Protein AF-A0A7W3LTE8-F1 (afdb_monomer_lite)

Structure (mmCIF, N/CA/C/O backbone):
data_AF-A0A7W3LTE8-F1
#
_entry.id   AF-A0A7W3LTE8-F1
#
loop_
_atom_site.group_PDB
_atom_site.id
_atom_site.type_symbol
_atom_site.label_atom_id
_atom_site.label_alt_id
_atom_site.label_comp_id
_atom_site.label_asym_id
_atom_site.label_entity_id
_atom_site.label_seq_id
_atom_site.pdbx_PDB_ins_code
_atom_site.Cartn_x
_atom_site.Cartn_y
_atom_site.Cartn_z
_atom_site.occupancy
_atom_site.B_iso_or_equiv
_atom_site.auth_seq_id
_atom_site.auth_comp_id
_atom_site.auth_asym_id
_atom_site.auth_atom_id
_atom_site.pdbx_PDB_model_num
ATOM 1 N N . MET A 1 1 ? -30.893 -26.514 23.896 1.00 51.31 1 MET A N 1
ATOM 2 C CA . MET A 1 1 ? -29.455 -26.542 23.552 1.00 51.31 1 MET A CA 1
ATOM 3 C C . MET A 1 1 ? -29.176 -25.373 22.616 1.00 51.31 1 MET A C 1
ATOM 5 O O . MET A 1 1 ? -29.847 -25.321 21.591 1.00 51.31 1 MET A O 1
ATOM 9 N N . PRO A 1 2 ? -28.294 -24.411 22.940 1.00 53.09 2 PRO A N 1
ATOM 10 C CA . PRO A 1 2 ? -27.952 -23.355 21.995 1.00 53.09 2 PRO A CA 1
ATOM 11 C C . PRO A 1 2 ? -27.072 -23.941 20.885 1.00 53.09 2 PRO A C 1
ATOM 13 O O . PRO A 1 2 ? -26.097 -24.645 21.144 1.00 53.09 2 PRO A O 1
ATOM 16 N N . GLN A 1 3 ? -27.471 -23.696 19.642 1.00 67.88 3 GLN A N 1
ATOM 17 C CA . GLN A 1 3 ? -26.795 -24.170 18.442 1.00 67.88 3 GLN A CA 1
ATOM 18 C C . GLN A 1 3 ? -25.453 -23.428 18.288 1.00 67.88 3 GLN A C 1
ATOM 20 O O . GLN A 1 3 ? -25.434 -22.201 18.410 1.00 67.88 3 GLN A O 1
ATOM 25 N N . PRO A 1 4 ? -24.322 -24.121 18.056 1.00 57.38 4 PRO A N 1
ATOM 26 C CA . PRO A 1 4 ? -23.040 -23.451 17.887 1.00 57.38 4 PRO A CA 1
ATOM 27 C C . PRO A 1 4 ? -23.070 -22.604 16.611 1.00 57.38 4 PRO A 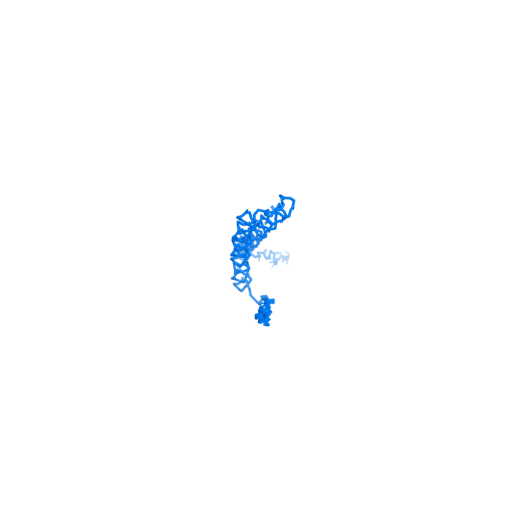C 1
ATOM 29 O O . PRO A 1 4 ? -23.414 -23.095 15.535 1.00 57.38 4 PRO A O 1
ATOM 32 N N . LEU A 1 5 ? -22.724 -21.321 16.743 1.00 65.12 5 LEU A N 1
ATOM 33 C CA . LEU A 1 5 ? -22.631 -20.391 15.619 1.00 65.12 5 LEU A CA 1
ATOM 34 C C . LEU A 1 5 ? -21.648 -20.937 14.567 1.00 65.12 5 LEU A C 1
ATOM 36 O O . LEU A 1 5 ? -20.590 -21.462 14.934 1.00 65.12 5 LEU A O 1
ATOM 40 N N . PRO A 1 6 ? -21.956 -20.811 13.264 1.00 56.03 6 PRO A N 1
ATOM 41 C CA . PRO A 1 6 ? -21.072 -21.283 12.211 1.00 56.03 6 PRO A CA 1
ATOM 42 C C . PRO A 1 6 ? -19.722 -20.563 12.304 1.00 56.03 6 PRO A C 1
ATOM 44 O O . PRO A 1 6 ? -19.647 -19.333 12.278 1.00 56.03 6 PRO A O 1
ATOM 47 N N . ARG A 1 7 ? -18.639 -21.342 12.413 1.00 59.47 7 ARG A N 1
ATOM 48 C CA . ARG A 1 7 ? -17.264 -20.836 12.332 1.00 59.47 7 ARG A CA 1
ATOM 49 C C . ARG A 1 7 ? -17.086 -20.144 10.980 1.00 59.47 7 ARG A C 1
ATOM 51 O O . ARG A 1 7 ? -17.071 -20.812 9.947 1.00 59.47 7 ARG A O 1
ATOM 58 N N . ARG A 1 8 ? -16.944 -18.814 10.984 1.00 56.50 8 ARG A N 1
ATOM 59 C CA . ARG A 1 8 ? -16.515 -18.044 9.808 1.00 56.50 8 ARG A CA 1
ATOM 60 C C . ARG A 1 8 ? -15.199 -18.647 9.309 1.00 56.50 8 ARG A C 1
ATOM 62 O O . ARG A 1 8 ? -14.197 -18.611 10.017 1.00 56.50 8 ARG A O 1
ATOM 69 N N . ARG A 1 9 ? -15.203 -19.234 8.110 1.00 56.84 9 ARG A N 1
ATOM 70 C CA . ARG A 1 9 ? -13.971 -19.606 7.402 1.00 56.84 9 ARG A CA 1
ATOM 71 C C . ARG A 1 9 ? -13.187 -18.313 7.173 1.00 56.84 9 ARG A C 1
ATOM 73 O O . ARG A 1 9 ? -13.635 -17.464 6.410 1.00 56.84 9 ARG A O 1
ATOM 80 N N . HIS A 1 10 ? -12.050 -18.152 7.844 1.00 56.75 10 HIS A N 1
ATOM 81 C CA . HIS A 1 10 ? -11.082 -17.126 7.475 1.00 56.75 10 HIS A CA 1
ATOM 82 C C . HIS A 1 10 ? -10.563 -17.460 6.074 1.00 56.75 10 HIS A C 1
ATOM 84 O O . HIS A 1 10 ? -9.938 -18.503 5.873 1.00 56.75 10 HIS A O 1
ATOM 90 N N . GLY A 1 11 ? -10.892 -16.614 5.098 1.00 59.50 11 GLY A N 1
ATOM 91 C CA . GLY A 1 11 ? -10.290 -16.671 3.773 1.00 59.50 11 GLY A CA 1
ATOM 92 C C . GLY A 1 11 ? -8.797 -16.391 3.901 1.00 59.50 11 GLY A C 1
ATOM 93 O O . GLY A 1 11 ? -8.399 -15.446 4.579 1.00 59.50 11 GLY A O 1
ATOM 94 N N . ARG A 1 12 ? -7.963 -17.243 3.306 1.00 68.44 12 ARG A N 1
ATOM 95 C CA . ARG A 1 12 ? -6.543 -16.936 3.129 1.00 68.44 12 ARG A CA 1
ATOM 96 C C . ARG A 1 12 ? -6.453 -15.894 2.018 1.00 68.44 12 ARG A C 1
ATOM 98 O O . ARG A 1 12 ? -6.887 -16.179 0.906 1.00 68.44 12 ARG A O 1
ATOM 105 N N . TYR A 1 13 ? -5.920 -14.716 2.321 1.00 72.69 13 TYR A N 1
ATOM 106 C CA . TYR A 1 13 ? -5.595 -13.716 1.308 1.00 72.69 13 TYR A CA 1
ATOM 107 C C . TYR A 1 13 ? -4.141 -13.930 0.906 1.00 72.69 13 TYR A C 1
ATOM 109 O O . TYR A 1 13 ? -3.241 -13.760 1.726 1.00 72.69 13 TYR A O 1
ATOM 117 N N . GLN A 1 14 ? -3.921 -14.366 -0.329 1.00 82.00 14 GLN A N 1
ATOM 118 C CA . GLN A 1 14 ? -2.595 -14.435 -0.923 1.00 82.00 14 GLN A CA 1
ATOM 119 C C . GLN A 1 14 ? -2.572 -13.461 -2.093 1.00 82.00 14 GLN A C 1
ATOM 121 O O . GLN A 1 14 ? -3.373 -13.581 -3.016 1.00 82.00 14 GLN A O 1
ATOM 126 N N . VAL A 1 15 ? -1.656 -12.502 -2.023 1.00 82.25 15 VAL A N 1
ATOM 127 C CA . VAL A 1 15 ? -1.340 -11.583 -3.112 1.00 82.25 15 VAL A CA 1
ATOM 128 C C . VAL A 1 15 ? 0.104 -11.867 -3.493 1.00 82.25 15 VAL A C 1
ATOM 130 O O . VAL A 1 15 ? 0.975 -11.879 -2.624 1.00 82.25 15 VAL A O 1
ATOM 133 N N . VAL A 1 16 ? 0.339 -12.171 -4.765 1.00 87.94 16 VAL A N 1
ATOM 134 C CA . VAL A 1 16 ? 1.673 -12.451 -5.302 1.00 87.94 16 VAL A CA 1
ATOM 135 C C . VAL A 1 16 ? 1.952 -11.418 -6.377 1.00 87.94 16 VAL A C 1
ATOM 137 O O . VAL A 1 16 ? 1.131 -11.228 -7.271 1.00 87.94 16 VAL A O 1
ATOM 140 N N . PHE A 1 17 ? 3.104 -10.770 -6.266 1.00 89.06 17 PHE A N 1
ATOM 141 C CA . PHE A 1 17 ? 3.671 -9.930 -7.309 1.00 89.06 17 PHE A CA 1
ATOM 142 C C . PHE A 1 17 ? 4.956 -10.599 -7.768 1.00 89.06 17 PHE A C 1
ATOM 144 O O . PHE A 1 17 ? 5.793 -10.965 -6.938 1.00 89.06 17 PHE A O 1
ATOM 151 N N . GLU A 1 18 ? 5.087 -10.793 -9.069 1.00 90.69 18 GLU A N 1
ATOM 152 C CA . GLU A 1 18 ? 6.319 -11.293 -9.664 1.00 90.69 18 GLU A CA 1
ATOM 153 C C . GLU A 1 18 ? 7.243 -10.106 -9.970 1.00 90.69 18 GLU A C 1
ATOM 155 O O . GLU A 1 18 ? 6.756 -8.991 -10.190 1.00 90.69 18 GLU A O 1
ATOM 160 N N . PRO A 1 19 ? 8.573 -10.295 -9.930 1.00 91.25 19 PRO A N 1
ATOM 161 C CA . PRO A 1 19 ? 9.497 -9.273 -10.398 1.00 91.25 19 PRO A CA 1
ATOM 162 C C . PRO A 1 19 ? 9.174 -8.909 -11.855 1.00 91.25 19 PRO A C 1
ATOM 164 O O . PRO A 1 19 ? 8.998 -9.820 -12.661 1.00 91.25 19 PRO A O 1
ATOM 167 N N . PRO A 1 20 ? 9.101 -7.616 -12.206 1.00 92.12 20 PRO A N 1
ATOM 168 C CA . PRO A 1 20 ? 8.819 -7.223 -13.579 1.00 92.12 20 PRO A CA 1
ATOM 169 C C . PRO A 1 20 ? 10.004 -7.560 -14.488 1.00 92.12 20 PRO A C 1
ATOM 171 O O . PRO A 1 20 ? 11.157 -7.327 -14.119 1.00 92.12 20 PRO A O 1
ATOM 174 N N . GLU A 1 21 ? 9.721 -8.058 -15.690 1.00 94.31 21 GLU A N 1
ATOM 175 C CA . GLU A 1 21 ? 10.733 -8.370 -16.708 1.00 94.31 21 GLU A CA 1
ATOM 176 C C . GLU A 1 21 ? 10.918 -7.224 -17.714 1.00 94.31 21 GLU A C 1
ATOM 178 O O . GLU A 1 21 ? 11.855 -7.224 -18.515 1.00 94.31 21 GLU A O 1
ATOM 183 N N . SER A 1 22 ? 10.041 -6.217 -17.667 1.00 91.50 22 SER A N 1
ATOM 184 C CA . SER A 1 22 ? 10.117 -5.024 -18.508 1.00 91.50 22 SER A CA 1
ATOM 185 C C . SER A 1 22 ? 9.653 -3.756 -17.794 1.00 91.50 22 SER A C 1
ATOM 187 O O . SER A 1 22 ? 8.918 -3.792 -16.809 1.00 91.50 22 SER A O 1
ATOM 189 N N . ASP A 1 23 ? 10.022 -2.612 -18.360 1.00 90.62 23 ASP A N 1
ATOM 190 C CA . ASP A 1 23 ? 9.606 -1.277 -17.921 1.00 90.62 23 ASP A CA 1
ATOM 191 C C . ASP A 1 23 ? 8.076 -1.123 -17.885 1.00 90.62 23 ASP A C 1
ATOM 193 O O . ASP A 1 23 ? 7.500 -0.592 -16.934 1.00 90.62 23 ASP A O 1
ATOM 197 N N . ALA A 1 24 ? 7.393 -1.636 -18.914 1.00 88.88 24 ALA A N 1
ATOM 198 C CA . ALA A 1 24 ? 5.936 -1.607 -19.001 1.00 88.88 24 ALA A CA 1
ATOM 199 C C . ALA A 1 24 ? 5.283 -2.495 -17.928 1.00 88.88 24 ALA A C 1
ATOM 201 O O . ALA A 1 24 ? 4.264 -2.120 -17.338 1.00 88.88 24 ALA A O 1
ATOM 202 N N . GLU A 1 25 ? 5.879 -3.654 -17.635 1.00 92.81 25 GLU A N 1
ATOM 203 C CA . GLU A 1 25 ? 5.447 -4.518 -16.533 1.00 92.81 25 GLU A CA 1
ATOM 204 C C . GLU A 1 25 ? 5.698 -3.878 -15.171 1.00 92.81 25 GLU A C 1
ATOM 206 O O . GLU A 1 25 ? 4.830 -3.955 -14.304 1.00 92.81 25 GLU A O 1
ATOM 211 N N . PHE A 1 26 ? 6.826 -3.185 -14.986 1.00 94.00 26 PHE A N 1
ATOM 212 C CA . PHE A 1 26 ? 7.098 -2.437 -13.763 1.00 94.00 26 PHE A CA 1
ATOM 213 C C . PHE A 1 26 ? 6.029 -1.367 -13.533 1.00 94.00 26 PHE A C 1
ATOM 215 O O . PHE A 1 26 ? 5.426 -1.329 -12.459 1.00 94.00 26 PHE A O 1
ATOM 222 N N . ILE A 1 27 ? 5.742 -0.535 -14.541 1.00 94.06 27 ILE A N 1
ATOM 223 C CA . ILE A 1 27 ? 4.746 0.540 -14.431 1.00 94.06 27 ILE A CA 1
ATOM 224 C C . ILE A 1 27 ? 3.360 -0.048 -14.145 1.00 94.06 27 ILE A C 1
ATOM 226 O O . ILE A 1 27 ? 2.694 0.366 -13.195 1.00 94.06 27 ILE A O 1
ATOM 230 N N . SER A 1 28 ? 2.924 -1.035 -14.930 1.00 93.94 28 SER A N 1
ATOM 231 C CA . SER A 1 28 ? 1.591 -1.633 -14.776 1.00 93.94 28 SER A CA 1
ATOM 232 C C . SER A 1 28 ? 1.419 -2.362 -13.441 1.00 93.94 28 SER A C 1
ATOM 234 O O . SER A 1 28 ? 0.409 -2.155 -12.765 1.00 93.94 28 SER A O 1
ATOM 236 N N . THR A 1 29 ? 2.413 -3.143 -13.009 1.00 95.25 29 THR A N 1
ATOM 237 C CA . THR A 1 29 ? 2.388 -3.853 -11.721 1.00 95.25 29 THR A CA 1
ATOM 238 C C . THR A 1 29 ? 2.374 -2.866 -10.562 1.00 95.25 29 THR A C 1
ATOM 240 O O . THR A 1 29 ? 1.552 -2.991 -9.656 1.00 95.25 29 THR A O 1
ATOM 243 N N . THR A 1 30 ? 3.220 -1.837 -10.609 1.00 96.69 30 THR A N 1
ATOM 244 C CA . THR A 1 30 ? 3.297 -0.808 -9.566 1.00 96.69 30 THR A CA 1
ATOM 245 C C . THR A 1 30 ? 1.990 -0.016 -9.444 1.00 96.69 30 THR A C 1
ATOM 247 O O . THR A 1 30 ? 1.499 0.208 -8.336 1.00 96.69 30 THR A O 1
ATOM 250 N N . LEU A 1 31 ? 1.364 0.353 -10.565 1.00 96.38 31 LEU A N 1
ATOM 251 C CA . LEU A 1 31 ? 0.043 0.991 -10.557 1.00 96.38 31 LEU A CA 1
ATOM 252 C C . LEU A 1 31 ? -1.055 0.045 -10.045 1.00 96.38 31 LEU A C 1
ATOM 254 O O . LEU A 1 31 ? -1.957 0.481 -9.326 1.00 96.38 31 LEU A O 1
ATOM 258 N N . GLY A 1 32 ? -0.963 -1.249 -10.361 1.00 95.50 32 GLY A N 1
ATOM 259 C CA . GLY A 1 32 ? -1.835 -2.283 -9.805 1.00 95.50 32 GLY A CA 1
ATOM 260 C C . GLY A 1 32 ? -1.707 -2.399 -8.283 1.00 95.50 32 GLY A C 1
ATOM 261 O O . GLY A 1 32 ? -2.720 -2.414 -7.582 1.00 95.50 32 GLY A O 1
ATOM 262 N N . ILE A 1 33 ? -0.476 -2.394 -7.759 1.00 96.06 33 ILE A N 1
ATOM 263 C CA . ILE A 1 33 ? -0.186 -2.354 -6.317 1.00 96.06 33 ILE A CA 1
ATOM 264 C C . ILE A 1 33 ? -0.800 -1.102 -5.690 1.00 96.06 33 ILE A C 1
ATOM 266 O O . ILE A 1 33 ? -1.500 -1.203 -4.684 1.00 96.06 33 ILE A O 1
ATOM 270 N N . ALA A 1 34 ? -0.603 0.071 -6.297 1.00 97.75 34 ALA A N 1
ATOM 271 C CA . ALA A 1 34 ? -1.184 1.312 -5.799 1.00 97.75 34 ALA A CA 1
ATOM 272 C C . ALA A 1 34 ? -2.714 1.254 -5.712 1.00 97.75 34 ALA A C 1
ATOM 274 O O . ALA A 1 34 ? -3.307 1.696 -4.727 1.00 97.75 34 ALA A O 1
ATOM 275 N N . HIS A 1 35 ? -3.367 0.711 -6.740 1.00 97.31 35 HIS A N 1
ATOM 276 C CA . HIS A 1 35 ? -4.815 0.553 -6.737 1.00 97.31 35 HIS A CA 1
ATOM 277 C C . HIS A 1 35 ? -5.279 -0.417 -5.645 1.00 97.31 35 HIS A C 1
ATOM 279 O O . HIS A 1 35 ? -6.220 -0.104 -4.918 1.00 97.31 35 HIS A O 1
ATOM 285 N N . LEU A 1 36 ? -4.590 -1.551 -5.484 1.00 96.62 36 LEU A N 1
ATOM 286 C CA . LEU A 1 36 ? -4.891 -2.525 -4.438 1.00 96.62 36 LEU A CA 1
ATOM 287 C C . LEU A 1 36 ? -4.768 -1.917 -3.035 1.00 96.62 36 LEU A C 1
ATOM 289 O O . LEU A 1 36 ? -5.649 -2.126 -2.206 1.00 96.62 36 LEU A O 1
ATOM 293 N N . LEU A 1 37 ? -3.691 -1.175 -2.768 1.00 97.75 37 LEU A N 1
ATOM 294 C CA . LEU A 1 37 ? -3.453 -0.548 -1.466 1.00 97.75 37 LEU A CA 1
ATOM 295 C C . LEU A 1 37 ? -4.518 0.503 -1.141 1.00 97.75 37 LEU A C 1
ATOM 297 O O . LEU A 1 37 ? -5.039 0.502 -0.030 1.00 97.75 37 LEU A O 1
ATOM 301 N N . ALA A 1 38 ? -4.901 1.329 -2.119 1.00 98.00 38 ALA A N 1
ATOM 302 C CA . ALA A 1 38 ? -5.982 2.299 -1.950 1.00 98.00 38 ALA A CA 1
ATOM 303 C C . ALA A 1 38 ? -7.328 1.606 -1.673 1.00 98.00 38 ALA A C 1
ATOM 305 O O . ALA A 1 38 ? -8.023 1.960 -0.727 1.00 98.00 38 ALA A O 1
ATOM 306 N N . ALA A 1 39 ? -7.662 0.557 -2.430 1.00 97.12 39 ALA A N 1
ATOM 307 C CA . ALA A 1 39 ? -8.887 -0.208 -2.198 1.00 97.12 39 ALA A CA 1
ATOM 308 C C . ALA A 1 39 ? -8.891 -0.899 -0.822 1.00 97.12 39 ALA A C 1
ATOM 310 O O . ALA A 1 39 ? -9.929 -0.997 -0.169 1.00 97.12 39 ALA A O 1
ATOM 311 N N . LEU A 1 40 ? -7.734 -1.379 -0.356 1.00 97.19 40 LEU A N 1
ATOM 312 C CA . LEU A 1 40 ? -7.607 -1.946 0.983 1.00 97.19 40 LEU A CA 1
ATOM 313 C C . LEU A 1 40 ? -7.769 -0.875 2.068 1.00 97.19 40 LEU A C 1
ATOM 315 O O . LEU A 1 40 ? -8.396 -1.160 3.086 1.00 97.19 40 LEU A O 1
ATOM 319 N N . ALA A 1 41 ? -7.246 0.334 1.852 1.00 98.19 41 ALA A N 1
ATOM 320 C CA . ALA A 1 41 ? -7.443 1.463 2.754 1.00 98.19 41 ALA A CA 1
ATOM 321 C C . ALA A 1 41 ? -8.938 1.769 2.929 1.00 98.19 41 ALA A C 1
ATOM 323 O O . ALA A 1 41 ? -9.416 1.797 4.062 1.00 98.19 41 ALA A O 1
ATOM 324 N N . ASP A 1 42 ? -9.693 1.857 1.829 1.00 98.06 42 ASP A N 1
ATOM 325 C CA . ASP A 1 42 ? -11.145 2.085 1.856 1.00 98.06 42 ASP A CA 1
ATOM 326 C C . ASP A 1 42 ? -11.879 0.997 2.667 1.00 98.06 42 ASP A C 1
ATOM 328 O O . ASP A 1 42 ? -12.718 1.289 3.522 1.00 98.06 42 ASP A O 1
ATOM 332 N N . LEU A 1 43 ? -11.510 -0.276 2.478 1.00 97.56 43 LEU A N 1
ATOM 333 C CA . LEU A 1 43 ? -12.075 -1.390 3.251 1.00 97.56 43 LEU A CA 1
ATOM 334 C C . LEU A 1 43 ? -11.731 -1.310 4.748 1.00 97.56 43 LEU A C 1
ATOM 336 O O . LEU A 1 43 ? -12.544 -1.683 5.601 1.00 97.56 43 LEU A O 1
ATOM 340 N N . VAL A 1 44 ? -10.526 -0.844 5.085 1.00 97.94 44 VAL A N 1
ATOM 341 C CA . VAL A 1 44 ? -10.114 -0.618 6.476 1.00 97.94 44 VAL A CA 1
ATOM 342 C C . VAL A 1 44 ? -10.903 0.537 7.090 1.00 97.94 44 VAL A C 1
ATOM 344 O O . VAL A 1 44 ? -11.333 0.429 8.241 1.00 97.94 44 VAL A O 1
ATOM 347 N N . GLU A 1 45 ? -11.165 1.605 6.339 1.00 98.38 45 GLU A N 1
ATOM 348 C CA . GLU A 1 45 ? -12.019 2.705 6.783 1.00 98.38 45 GLU A CA 1
ATOM 349 C C . GLU A 1 45 ? -13.457 2.258 7.038 1.00 98.38 45 GLU A C 1
ATOM 351 O O . GLU A 1 45 ? -14.037 2.605 8.072 1.00 98.38 45 GLU A O 1
ATOM 356 N N . ASP A 1 46 ? -14.023 1.439 6.154 1.00 98.25 46 ASP A N 1
ATOM 357 C CA . ASP A 1 46 ? -15.349 0.853 6.344 1.00 98.25 46 ASP A CA 1
ATOM 358 C C . ASP A 1 46 ? -15.410 0.004 7.616 1.00 98.25 46 ASP A C 1
ATOM 360 O O . ASP A 1 46 ? -16.339 0.134 8.426 1.00 98.25 46 ASP A O 1
ATOM 364 N N . TYR A 1 47 ? -14.381 -0.812 7.855 1.00 97.69 47 TYR A N 1
ATOM 365 C CA . TYR A 1 47 ? -14.272 -1.601 9.075 1.00 97.69 47 TYR A CA 1
ATOM 366 C C . TYR A 1 47 ? -14.121 -0.723 10.327 1.00 97.69 47 TYR A C 1
ATOM 368 O O . TYR A 1 47 ? -14.810 -0.940 11.327 1.00 97.69 47 TYR A O 1
ATOM 376 N N . ARG A 1 48 ? -13.288 0.323 10.280 1.00 97.81 48 ARG A N 1
ATOM 377 C CA . ARG A 1 48 ? -13.183 1.334 11.345 1.00 97.81 48 ARG A CA 1
ATOM 378 C C . ARG A 1 48 ? -14.552 1.954 11.638 1.00 97.81 48 ARG A C 1
ATOM 380 O O . ARG A 1 48 ? -14.950 2.050 12.801 1.00 97.81 48 ARG A O 1
ATOM 387 N N . ASN A 1 49 ? -15.294 2.339 10.602 1.00 98.00 49 ASN A N 1
ATOM 388 C CA . ASN A 1 49 ? -16.620 2.943 10.723 1.00 98.00 49 ASN A CA 1
ATOM 389 C C . ASN A 1 49 ? -17.632 1.968 11.358 1.00 98.00 49 ASN A C 1
ATOM 391 O O . ASN A 1 49 ? -18.469 2.375 12.170 1.00 98.00 49 ASN A O 1
ATOM 395 N N . ASP A 1 50 ? -17.541 0.673 11.045 1.00 98.12 50 ASP A N 1
ATOM 396 C CA . ASP A 1 50 ? -18.289 -0.394 11.721 1.00 98.12 50 ASP A CA 1
ATOM 397 C C . ASP A 1 50 ? -17.947 -0.485 13.220 1.00 98.12 50 ASP A C 1
ATOM 399 O O . ASP A 1 50 ? -18.848 -0.626 14.055 1.00 98.12 50 ASP A O 1
ATOM 403 N N . LEU A 1 51 ? -16.666 -0.386 13.594 1.00 97.94 51 LEU A N 1
ATOM 404 C CA . LEU A 1 51 ? -16.229 -0.412 14.997 1.00 97.94 51 LEU A CA 1
ATOM 405 C C . LEU A 1 51 ? -16.737 0.806 15.782 1.00 97.94 51 LEU A C 1
ATOM 407 O O . LEU A 1 51 ? -17.184 0.654 16.923 1.00 97.94 51 LEU A O 1
ATOM 411 N N . ILE A 1 52 ? -16.745 1.989 15.161 1.00 97.88 52 ILE A N 1
ATOM 412 C CA . ILE A 1 52 ? -17.336 3.208 15.736 1.00 97.88 52 ILE A CA 1
ATOM 413 C C . ILE A 1 52 ? -18.828 2.996 15.999 1.00 97.88 52 ILE A C 1
ATOM 415 O O . ILE A 1 52 ? -19.303 3.234 17.111 1.00 97.88 52 ILE A O 1
ATOM 419 N N . ARG A 1 53 ? -19.571 2.476 15.011 1.00 98.19 53 ARG A N 1
ATOM 420 C CA . ARG A 1 53 ? -21.007 2.169 15.156 1.00 98.19 53 ARG A CA 1
ATOM 421 C C . ARG A 1 53 ? -21.284 1.167 16.280 1.00 98.19 53 ARG A C 1
ATOM 423 O O . ARG A 1 53 ? -22.327 1.240 16.927 1.00 98.19 53 ARG A O 1
ATOM 430 N N . ARG A 1 54 ? -20.336 0.270 16.561 1.00 97.88 54 ARG A N 1
ATOM 431 C CA . ARG A 1 54 ? -20.384 -0.701 17.668 1.00 97.88 54 ARG A CA 1
ATOM 432 C C . ARG A 1 54 ? -19.910 -0.142 19.014 1.00 97.88 54 ARG A C 1
ATOM 434 O O . ARG A 1 54 ? -19.883 -0.893 19.984 1.00 97.88 54 ARG A O 1
ATOM 441 N N . ARG A 1 55 ? -19.584 1.154 19.093 1.00 97.88 55 ARG A N 1
ATOM 442 C CA . ARG A 1 55 ? -19.094 1.846 20.300 1.00 97.88 55 ARG A CA 1
ATOM 443 C C . ARG A 1 55 ? -17.812 1.234 20.871 1.00 97.88 55 ARG A C 1
ATOM 445 O O . ARG A 1 55 ? -17.643 1.160 22.087 1.00 97.88 55 ARG A O 1
ATOM 452 N N . MET A 1 56 ? -16.912 0.785 19.998 1.00 98.06 56 MET A N 1
ATOM 453 C CA . MET A 1 56 ? -15.594 0.328 20.433 1.00 98.06 56 MET A CA 1
ATOM 454 C C . MET A 1 56 ? -14.797 1.477 21.080 1.00 98.06 56 MET A C 1
ATOM 456 O O . MET A 1 56 ? -14.949 2.627 20.664 1.00 98.06 56 MET A O 1
ATOM 460 N N . PRO A 1 57 ? -13.934 1.190 22.075 1.00 98.25 57 PRO A N 1
ATOM 461 C CA . PRO A 1 57 ? -13.077 2.194 22.698 1.00 98.25 57 PRO A CA 1
ATOM 462 C C . PRO A 1 57 ? -12.260 2.997 21.681 1.00 98.25 57 PRO A C 1
ATOM 464 O O . PRO A 1 57 ? -11.656 2.425 20.771 1.00 98.25 57 PRO A O 1
ATOM 467 N N . ALA A 1 58 ? -12.180 4.313 21.886 1.00 96.88 58 ALA A N 1
ATOM 468 C CA . ALA A 1 58 ? -11.470 5.222 20.986 1.00 96.88 58 ALA A CA 1
ATOM 469 C C . ALA A 1 58 ? -10.009 4.811 20.701 1.00 96.88 58 ALA A C 1
ATOM 471 O O . ALA A 1 58 ? -9.629 4.851 19.534 1.00 96.88 58 ALA A O 1
ATOM 472 N N . PRO A 1 59 ? -9.208 4.325 21.678 1.00 97.44 59 PRO A N 1
ATOM 473 C CA . PRO A 1 59 ? -7.848 3.868 21.390 1.00 97.44 59 PRO A CA 1
ATOM 474 C C . PRO A 1 59 ? -7.781 2.700 20.401 1.00 97.44 59 PRO A C 1
ATOM 476 O O . PRO A 1 59 ? -6.815 2.598 19.658 1.00 97.44 59 PRO A O 1
ATOM 479 N N . ILE A 1 60 ? -8.806 1.839 20.361 1.00 95.50 60 ILE A N 1
ATOM 480 C CA . ILE A 1 60 ? -8.879 0.723 19.409 1.00 95.50 60 ILE A CA 1
ATOM 481 C C . ILE A 1 60 ? -9.212 1.250 18.015 1.00 95.50 60 ILE A C 1
ATOM 483 O O . ILE A 1 60 ? -8.566 0.866 17.049 1.00 95.50 60 ILE A O 1
ATOM 487 N N . VAL A 1 61 ? -10.201 2.142 17.907 1.00 98.19 61 VAL A N 1
ATOM 488 C CA . VAL A 1 61 ? -10.600 2.755 16.629 1.00 98.19 61 VAL A CA 1
ATOM 489 C C . VAL A 1 61 ? -9.457 3.575 16.028 1.00 98.19 61 VAL A C 1
ATOM 491 O O . VAL A 1 61 ? -9.235 3.498 14.825 1.00 98.19 61 VAL A O 1
ATOM 494 N N . ALA A 1 62 ? -8.709 4.309 16.858 1.00 97.31 62 ALA A N 1
ATOM 495 C CA . ALA A 1 62 ? -7.609 5.163 16.418 1.00 97.31 62 ALA A CA 1
ATOM 496 C C . ALA A 1 62 ? -6.540 4.394 15.627 1.00 97.31 62 ALA A C 1
ATOM 498 O O . ALA A 1 62 ? -6.071 4.891 14.610 1.00 97.31 62 ALA A O 1
ATOM 499 N N . GLN A 1 63 ? -6.219 3.159 16.030 1.00 97.75 63 GLN A N 1
ATOM 500 C CA . GLN A 1 63 ? -5.255 2.325 15.301 1.00 97.75 63 GLN A CA 1
ATOM 501 C C . GLN A 1 63 ? -5.720 2.014 13.871 1.00 97.75 63 GLN A C 1
ATOM 503 O O . GLN A 1 63 ? -4.908 1.946 12.956 1.00 97.75 63 GLN A O 1
A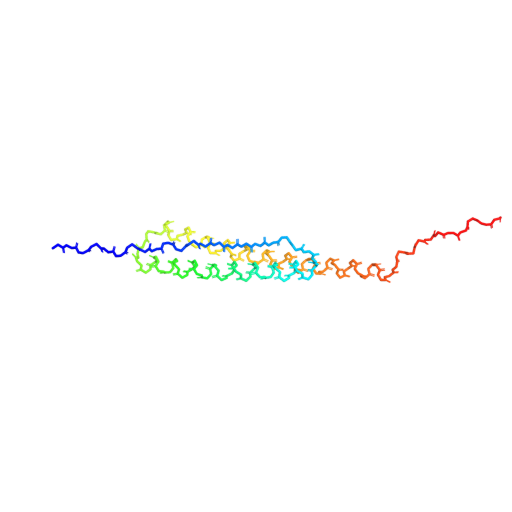TOM 508 N N . TRP A 1 64 ? -7.031 1.860 13.659 1.00 98.06 64 TRP A N 1
ATOM 509 C CA . TRP A 1 64 ? -7.593 1.610 12.329 1.00 98.06 64 TRP A CA 1
ATOM 510 C C . T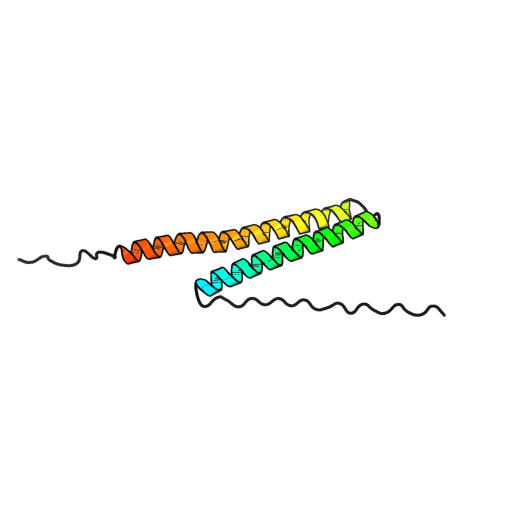RP A 1 64 ? -7.668 2.871 11.468 1.00 98.06 64 TRP A C 1
ATOM 512 O O . TRP A 1 64 ? -7.621 2.763 10.248 1.00 98.06 64 TRP A O 1
ATOM 522 N N . THR A 1 65 ? -7.751 4.056 12.079 1.00 97.12 65 THR A N 1
ATOM 523 C CA . THR A 1 65 ? -7.560 5.321 11.355 1.00 97.12 65 THR A CA 1
ATOM 524 C C . THR A 1 65 ? -6.144 5.400 10.800 1.00 97.12 65 THR A C 1
ATOM 526 O O . THR A 1 65 ? -5.985 5.548 9.595 1.00 97.12 65 THR A O 1
ATOM 529 N N . THR A 1 66 ? -5.135 5.205 11.654 1.00 98.12 66 THR A N 1
ATOM 530 C CA . THR A 1 66 ? -3.727 5.223 11.236 1.00 98.12 66 THR A CA 1
ATOM 531 C C . THR A 1 66 ? -3.442 4.170 10.168 1.00 98.12 66 THR A C 1
ATOM 533 O O . THR A 1 66 ? -2.820 4.479 9.161 1.00 98.12 66 THR A O 1
ATOM 536 N N . ALA A 1 67 ? -3.965 2.949 10.321 1.00 98.06 67 ALA A N 1
ATOM 537 C CA . ALA A 1 67 ? -3.774 1.896 9.325 1.00 98.06 67 ALA A CA 1
ATOM 538 C C . ALA A 1 67 ? -4.332 2.267 7.936 1.00 98.06 67 ALA A C 1
ATOM 540 O O . ALA A 1 67 ? -3.697 1.970 6.927 1.00 98.06 67 ALA A O 1
ATOM 541 N N . ALA A 1 68 ? -5.504 2.908 7.864 1.00 98.12 68 ALA A N 1
ATOM 542 C CA . ALA A 1 68 ? -6.054 3.377 6.591 1.00 98.12 68 ALA A CA 1
ATOM 543 C C . ALA A 1 68 ? -5.195 4.489 5.967 1.00 98.12 68 ALA A C 1
ATOM 545 O O . ALA A 1 68 ? -4.910 4.450 4.773 1.00 98.12 68 ALA A O 1
ATOM 546 N N . GLU A 1 69 ? -4.745 5.451 6.776 1.00 98.25 69 GLU A N 1
ATOM 547 C CA . GLU A 1 69 ? -3.877 6.548 6.328 1.00 98.25 69 GLU A CA 1
ATOM 548 C C . GLU A 1 69 ? -2.545 6.024 5.774 1.00 98.25 69 GLU A C 1
ATOM 550 O O . GLU A 1 69 ? -2.135 6.409 4.680 1.00 98.25 69 GLU A O 1
ATOM 555 N N . GLU A 1 70 ? -1.905 5.088 6.476 1.00 98.44 70 GLU A N 1
ATOM 556 C CA . GLU A 1 70 ? -0.656 4.460 6.033 1.00 98.44 70 GLU A CA 1
ATOM 557 C C . GLU A 1 70 ? -0.830 3.670 4.727 1.00 98.44 70 GLU A C 1
ATOM 559 O O . GLU A 1 70 ? 0.071 3.658 3.887 1.00 98.44 70 GLU A O 1
ATOM 564 N N . LEU A 1 71 ? -1.988 3.038 4.510 1.00 98.56 71 LEU A N 1
ATOM 565 C CA . LEU A 1 71 ? -2.290 2.342 3.256 1.00 98.56 71 LEU A CA 1
ATOM 566 C C . LEU A 1 71 ? -2.505 3.311 2.086 1.00 98.56 71 LEU A C 1
ATOM 568 O O . LEU A 1 71 ? -2.014 3.045 0.986 1.00 98.56 71 LEU A O 1
ATOM 572 N N . HIS A 1 72 ? -3.187 4.438 2.307 1.00 98.50 72 HIS A N 1
ATOM 573 C CA . HIS A 1 72 ? -3.313 5.494 1.295 1.00 98.50 72 HIS A CA 1
ATOM 574 C C . HIS A 1 72 ? -1.954 6.100 0.944 1.00 98.50 72 HIS A C 1
ATOM 576 O O . HIS A 1 72 ? -1.650 6.291 -0.235 1.00 98.50 72 HIS A O 1
ATOM 582 N N . GLU A 1 73 ? -1.108 6.335 1.944 1.00 98.44 73 GLU A N 1
ATOM 583 C CA . GLU A 1 73 ? 0.254 6.830 1.743 1.00 98.44 73 GLU A CA 1
ATOM 584 C C . GLU A 1 73 ? 1.115 5.809 0.983 1.00 98.44 73 GLU A C 1
ATOM 586 O O . GLU A 1 73 ? 1.815 6.150 0.030 1.00 98.44 73 GLU A O 1
ATOM 591 N N . ALA A 1 74 ? 1.020 4.521 1.319 1.00 98.12 74 ALA A N 1
ATOM 592 C CA . ALA A 1 74 ? 1.696 3.464 0.571 1.00 98.12 74 ALA A CA 1
ATOM 593 C C . ALA A 1 74 ? 1.206 3.387 -0.889 1.00 98.12 74 ALA A C 1
ATOM 595 O O . ALA A 1 74 ? 2.013 3.227 -1.808 1.00 98.12 74 ALA A O 1
ATOM 596 N N . ALA A 1 75 ? -0.100 3.558 -1.124 1.00 98.38 75 ALA A N 1
ATOM 597 C CA . ALA A 1 75 ? -0.665 3.634 -2.467 1.00 98.38 75 ALA A CA 1
ATOM 598 C C . ALA A 1 75 ? -0.115 4.833 -3.253 1.00 98.38 75 ALA A C 1
ATOM 600 O O . ALA A 1 75 ? 0.221 4.699 -4.430 1.00 98.38 75 ALA A O 1
ATOM 601 N N . TYR A 1 76 ? -0.011 5.999 -2.614 1.00 98.12 76 TYR A N 1
ATOM 602 C CA . TYR A 1 76 ? 0.588 7.197 -3.199 1.00 98.12 76 TYR A CA 1
ATOM 603 C C . TYR A 1 76 ? 2.060 6.971 -3.565 1.00 98.12 76 TYR A C 1
ATOM 605 O O . TYR A 1 76 ? 2.453 7.227 -4.703 1.00 98.12 76 TYR A O 1
ATOM 613 N N . ASN A 1 77 ? 2.843 6.389 -2.658 1.00 98.19 77 ASN A N 1
ATOM 614 C CA . ASN A 1 77 ? 4.248 6.071 -2.899 1.00 98.19 77 ASN A CA 1
ATOM 615 C C . ASN A 1 77 ? 4.441 5.085 -4.057 1.00 98.19 77 ASN A C 1
ATOM 617 O O . ASN A 1 77 ? 5.328 5.284 -4.886 1.00 98.19 77 ASN A O 1
ATOM 621 N N . ALA A 1 78 ? 3.574 4.075 -4.182 1.00 97.44 78 ALA A N 1
ATOM 622 C CA . ALA A 1 78 ? 3.581 3.187 -5.339 1.00 97.44 78 ALA A CA 1
ATOM 623 C C . ALA A 1 78 ? 3.294 3.956 -6.644 1.00 97.44 78 ALA A C 1
ATOM 625 O O . ALA A 1 78 ? 4.059 3.838 -7.598 1.00 97.44 78 ALA A O 1
ATOM 626 N N . ARG A 1 79 ? 2.268 4.822 -6.694 1.00 97.62 79 ARG A N 1
ATOM 627 C CA . ARG A 1 79 ? 2.019 5.660 -7.890 1.00 97.62 79 ARG A CA 1
ATOM 628 C C . ARG A 1 79 ? 3.234 6.512 -8.238 1.00 97.62 79 ARG A C 1
ATOM 630 O O . ARG A 1 79 ? 3.647 6.521 -9.391 1.00 97.62 79 ARG A O 1
ATOM 637 N N . ASN A 1 80 ? 3.832 7.162 -7.244 1.00 97.06 80 ASN A N 1
ATOM 638 C CA . ASN A 1 80 ? 5.012 7.994 -7.446 1.00 97.06 80 ASN A CA 1
ATOM 639 C C . ASN A 1 80 ? 6.202 7.204 -7.974 1.00 97.06 80 ASN A C 1
ATOM 641 O O . ASN A 1 80 ? 6.913 7.719 -8.829 1.00 97.06 80 ASN A O 1
ATOM 645 N N . ALA A 1 81 ? 6.416 5.971 -7.515 1.00 95.69 81 ALA A N 1
ATOM 646 C CA . ALA A 1 81 ? 7.465 5.115 -8.054 1.00 95.69 81 ALA A CA 1
ATOM 647 C C . ALA A 1 81 ? 7.247 4.830 -9.549 1.00 95.69 81 ALA A C 1
ATOM 649 O O . ALA A 1 81 ? 8.193 4.927 -10.327 1.00 95.69 81 ALA A O 1
ATOM 650 N N . ALA A 1 82 ? 6.005 4.554 -9.966 1.00 94.25 82 ALA A N 1
ATOM 651 C CA . ALA A 1 82 ? 5.675 4.356 -11.379 1.00 94.25 82 ALA A CA 1
ATOM 652 C C . ALA A 1 82 ? 5.903 5.630 -12.212 1.00 94.25 82 ALA A C 1
ATOM 654 O O . ALA A 1 82 ? 6.528 5.558 -13.268 1.00 94.25 82 ALA A O 1
ATOM 655 N N . THR A 1 83 ? 5.444 6.790 -11.729 1.00 94.31 83 THR A N 1
ATOM 656 C CA . THR A 1 83 ? 5.627 8.078 -12.420 1.00 94.31 83 THR A CA 1
ATOM 657 C C . THR A 1 83 ? 7.102 8.463 -12.509 1.00 94.31 83 THR A C 1
ATOM 659 O O . THR A 1 83 ? 7.598 8.745 -13.589 1.00 94.31 83 THR A O 1
ATOM 662 N N . THR A 1 84 ? 7.833 8.374 -11.395 1.00 94.12 84 THR A N 1
ATOM 663 C CA . THR A 1 84 ? 9.266 8.707 -11.330 1.00 94.12 84 THR A CA 1
ATOM 664 C C . THR A 1 84 ? 10.076 7.827 -12.275 1.00 94.12 84 THR A C 1
ATOM 666 O O . THR A 1 84 ? 10.990 8.299 -12.943 1.00 94.12 84 THR A O 1
ATOM 669 N N . PHE A 1 85 ? 9.742 6.536 -12.346 1.00 92.50 85 PHE A N 1
ATOM 670 C CA . PHE A 1 85 ? 10.384 5.627 -13.283 1.00 92.50 85 PHE A CA 1
ATOM 671 C C . PHE A 1 85 ? 10.113 6.029 -14.738 1.00 92.50 85 PHE A C 1
ATOM 673 O O . PHE A 1 85 ? 11.046 6.054 -15.536 1.00 92.50 85 PHE A O 1
ATOM 680 N N . ALA A 1 86 ? 8.866 6.372 -15.076 1.00 88.94 86 ALA A N 1
ATOM 681 C CA . ALA A 1 86 ? 8.516 6.833 -16.417 1.00 88.94 86 ALA A CA 1
ATOM 682 C C . ALA A 1 86 ? 9.288 8.108 -16.802 1.00 88.94 86 ALA A C 1
ATOM 684 O O . ALA A 1 86 ? 9.863 8.145 -17.888 1.00 88.94 86 ALA A O 1
ATOM 685 N N . ASP A 1 87 ? 9.383 9.081 -15.890 1.00 88.69 87 ASP A N 1
ATOM 686 C CA . ASP A 1 87 ? 10.096 10.345 -16.110 1.00 88.69 87 ASP A CA 1
ATOM 687 C C . ASP A 1 87 ? 11.603 10.118 -16.349 1.00 88.69 87 ASP A C 1
ATOM 689 O O . ASP A 1 87 ? 12.168 10.600 -17.332 1.00 88.69 87 ASP A O 1
ATOM 693 N N . ILE A 1 88 ? 12.260 9.323 -15.492 1.00 87.06 88 ILE A N 1
ATOM 694 C CA . ILE A 1 88 ? 13.694 8.996 -15.629 1.00 87.06 88 ILE A CA 1
ATOM 695 C C . ILE A 1 88 ? 13.958 8.218 -16.923 1.00 87.06 88 ILE A C 1
ATOM 697 O O . ILE A 1 88 ? 14.996 8.395 -17.572 1.00 87.06 88 ILE A O 1
ATOM 701 N N . PHE A 1 89 ? 13.048 7.318 -17.298 1.00 79.44 89 PHE A N 1
ATOM 702 C CA . PHE A 1 89 ? 13.217 6.512 -18.498 1.00 79.44 89 PHE A CA 1
ATOM 703 C C . PHE A 1 89 ? 13.026 7.335 -19.775 1.00 79.44 89 PHE A C 1
ATOM 705 O O . PHE A 1 89 ? 13.762 7.136 -20.744 1.00 79.44 89 PHE A O 1
ATOM 712 N N . GLU A 1 90 ? 12.078 8.272 -19.784 1.00 79.38 90 GLU A N 1
ATOM 713 C CA . GLU A 1 90 ? 11.907 9.230 -20.876 1.00 79.38 90 GLU A CA 1
ATOM 714 C C . GLU A 1 90 ? 13.170 10.085 -21.052 1.00 79.38 90 GLU A C 1
ATOM 716 O O . GLU A 1 90 ? 13.733 10.114 -22.147 1.00 79.38 90 GLU A O 1
ATOM 721 N N . GLU A 1 91 ? 13.716 10.636 -19.961 1.00 75.38 91 GLU A N 1
ATOM 722 C CA . GLU A 1 91 ? 14.990 11.372 -19.976 1.00 75.38 91 GLU A CA 1
ATOM 723 C C . GLU A 1 91 ? 16.146 10.510 -20.517 1.00 75.38 91 GLU A C 1
ATOM 725 O O . GLU A 1 91 ? 16.928 10.933 -21.373 1.00 75.38 91 GLU A O 1
ATOM 730 N N . SER A 1 92 ? 16.236 9.259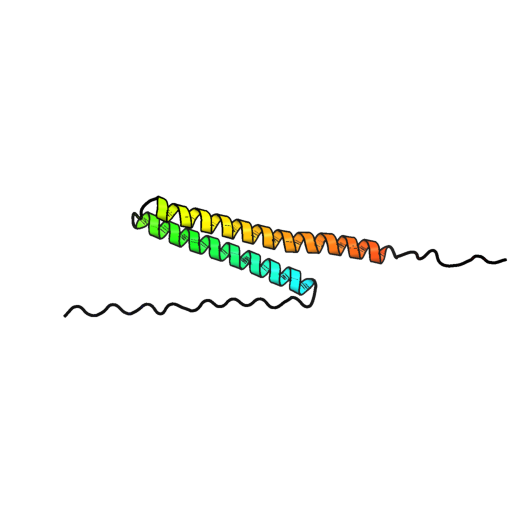 -20.063 1.00 71.94 92 SER A N 1
ATOM 731 C CA . SER A 1 92 ? 17.269 8.320 -20.510 1.00 71.94 92 SER A CA 1
ATOM 732 C C . SER A 1 92 ? 17.138 7.988 -22.000 1.00 71.94 92 SER A C 1
ATOM 734 O O . SER A 1 92 ? 18.149 7.854 -22.699 1.00 71.94 92 SER A O 1
ATOM 736 N N . ARG A 1 93 ? 15.905 7.880 -22.513 1.00 70.38 93 ARG A N 1
ATOM 737 C CA . ARG A 1 93 ? 15.628 7.664 -23.937 1.00 70.38 93 ARG A CA 1
ATOM 738 C C . ARG A 1 93 ? 16.016 8.885 -24.763 1.00 70.38 93 ARG A C 1
ATOM 740 O O . ARG A 1 93 ? 16.622 8.703 -25.817 1.00 70.38 93 ARG A O 1
ATOM 747 N N . ASP A 1 94 ? 15.737 10.090 -24.285 1.00 72.56 94 ASP A N 1
ATOM 748 C CA . ASP A 1 94 ? 16.122 11.332 -24.957 1.00 72.56 94 ASP A CA 1
ATOM 749 C C . ASP A 1 94 ? 17.646 11.487 -25.035 1.00 72.56 94 ASP A C 1
ATOM 751 O O . ASP A 1 94 ? 18.184 11.805 -26.098 1.00 72.56 94 ASP A O 1
ATOM 755 N N . ILE A 1 95 ? 18.370 11.164 -23.957 1.00 66.38 95 ILE A N 1
ATOM 756 C CA . ILE A 1 95 ? 19.843 11.135 -23.943 1.00 66.38 95 ILE A CA 1
ATOM 757 C C . ILE A 1 95 ? 20.381 10.076 -24.917 1.00 66.38 95 ILE A C 1
ATOM 759 O O . ILE A 1 95 ? 21.315 10.341 -25.680 1.00 66.38 95 ILE A O 1
ATOM 763 N N . ALA A 1 96 ? 19.791 8.878 -24.927 1.00 68.12 96 ALA A N 1
ATOM 764 C CA . ALA A 1 96 ? 20.184 7.815 -25.847 1.00 68.12 96 ALA A CA 1
ATOM 765 C C . ALA A 1 96 ? 19.903 8.188 -27.316 1.00 68.12 96 ALA A C 1
ATOM 767 O O . ALA A 1 96 ? 20.737 7.924 -28.185 1.00 68.12 96 ALA A O 1
ATOM 768 N N . ALA A 1 97 ? 18.771 8.844 -27.595 1.00 69.19 97 ALA A N 1
ATOM 769 C CA . ALA A 1 97 ? 18.375 9.318 -28.921 1.00 69.19 97 ALA A CA 1
ATOM 770 C C . ALA A 1 97 ? 19.223 10.503 -29.407 1.00 69.19 97 ALA A C 1
ATOM 772 O O . ALA A 1 97 ? 19.540 10.585 -30.595 1.00 69.19 97 ALA A O 1
ATOM 773 N N . ALA A 1 98 ? 19.662 11.380 -28.498 1.00 68.31 98 ALA A N 1
ATOM 774 C CA . ALA A 1 98 ? 20.645 12.426 -28.784 1.00 68.31 98 ALA A CA 1
ATOM 775 C C . ALA A 1 98 ? 22.023 11.851 -29.173 1.00 68.31 98 ALA A C 1
ATOM 777 O O . ALA A 1 98 ? 22.855 12.561 -29.748 1.00 68.31 98 ALA A O 1
ATOM 778 N N . GLY A 1 99 ? 22.228 10.553 -28.921 1.00 52.19 99 GLY A N 1
ATOM 779 C CA . GLY A 1 99 ? 23.402 9.785 -29.282 1.00 52.19 99 GLY A CA 1
ATOM 780 C C . GLY A 1 99 ? 24.569 10.109 -28.363 1.00 52.19 99 GLY A C 1
ATOM 781 O O . GLY A 1 99 ? 25.031 11.248 -28.283 1.00 52.19 99 GLY A O 1
ATOM 782 N N . ILE A 1 100 ? 25.142 9.082 -27.735 1.00 56.09 100 ILE A N 1
ATOM 783 C CA . ILE A 1 100 ? 26.522 9.163 -27.260 1.00 56.09 100 ILE A CA 1
ATOM 784 C C . ILE A 1 100 ? 27.379 9.439 -28.503 1.00 56.09 100 ILE A C 1
ATOM 786 O O . ILE A 1 100 ? 27.768 8.525 -29.230 1.00 56.09 100 ILE A O 1
ATOM 790 N N . ARG A 1 101 ? 27.672 10.715 -28.78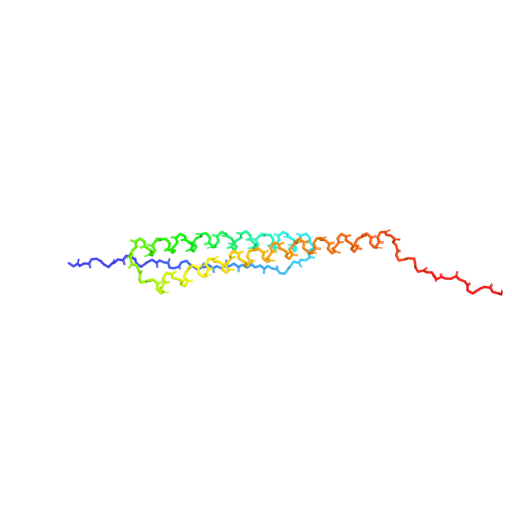0 1.00 56.78 101 ARG A N 1
ATOM 791 C CA . ARG A 1 101 ? 28.769 11.100 -29.664 1.00 56.78 101 ARG A CA 1
ATOM 792 C C . ARG A 1 101 ? 30.046 10.678 -28.955 1.00 56.78 101 ARG A C 1
ATOM 794 O O . ARG A 1 101 ? 30.659 11.465 -28.240 1.00 56.78 101 ARG A O 1
ATOM 801 N N . ILE A 1 102 ? 30.454 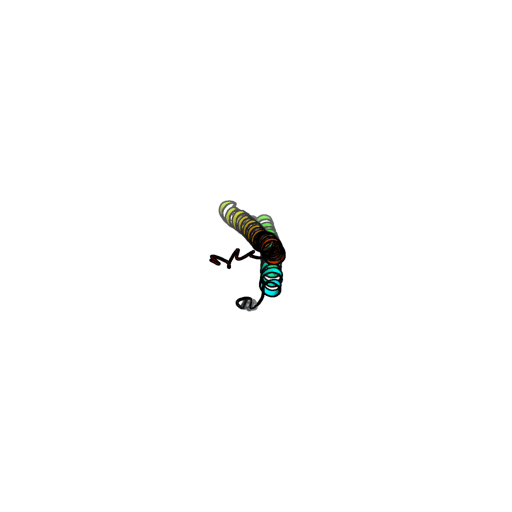9.427 -29.150 1.00 55.22 102 ILE A N 1
ATOM 802 C CA . ILE A 1 102 ? 31.845 9.049 -28.942 1.00 55.22 102 ILE A CA 1
ATOM 803 C C . ILE A 1 102 ? 32.620 9.880 -29.964 1.00 55.22 102 ILE A C 1
ATOM 805 O O . ILE A 1 102 ? 32.642 9.565 -31.152 1.00 55.22 102 ILE A O 1
ATOM 809 N N . LEU A 1 103 ? 33.213 10.986 -29.509 1.00 58.75 103 LEU A N 1
ATOM 810 C CA . LEU A 1 103 ? 34.226 11.738 -30.245 1.00 58.75 103 LEU A CA 1
ATOM 811 C C . LEU A 1 103 ? 35.489 10.867 -30.307 1.00 58.75 103 LEU A C 1
ATOM 813 O O . LEU A 1 103 ? 36.487 11.116 -29.642 1.00 58.75 103 LEU A O 1
ATOM 817 N N . GLY A 1 104 ? 35.401 9.771 -31.053 1.00 56.19 104 GLY A N 1
ATOM 818 C CA . GLY A 1 104 ? 36.464 8.807 -31.253 1.00 56.19 104 GLY A CA 1
ATOM 819 C C . GLY A 1 104 ? 36.929 8.857 -32.697 1.00 56.19 104 GLY A C 1
ATOM 820 O O . GLY A 1 104 ? 36.333 8.213 -33.553 1.00 56.19 104 GLY A O 1
ATOM 821 N N . GLY A 1 105 ? 38.022 9.582 -32.945 1.00 50.66 105 GLY A N 1
ATOM 822 C CA . GLY A 1 105 ? 38.920 9.281 -34.062 1.00 50.66 105 GLY A CA 1
ATOM 823 C C . GLY A 1 105 ? 39.277 10.441 -34.989 1.00 50.66 105 GLY A C 1
ATOM 824 O O . GLY A 1 105 ? 38.687 10.585 -36.054 1.00 50.66 105 GLY A O 1
ATOM 825 N N . ARG A 1 106 ? 40.356 11.164 -34.658 1.00 47.53 106 ARG A N 1
ATOM 826 C CA . ARG A 1 106 ? 41.640 11.063 -35.386 1.00 47.53 106 ARG A CA 1
ATOM 827 C C . ARG A 1 106 ? 42.698 11.972 -34.748 1.00 47.53 106 ARG A C 1
ATOM 829 O O . ARG A 1 106 ? 42.716 13.171 -34.985 1.00 47.53 106 ARG A O 1
ATOM 836 N N . ASN A 1 107 ? 43.654 11.360 -34.050 1.00 62.78 107 ASN A N 1
ATOM 837 C CA . ASN A 1 107 ? 45.042 11.716 -34.326 1.00 62.78 107 ASN A CA 1
ATOM 838 C C . ASN A 1 107 ? 45.342 11.128 -35.710 1.00 62.78 107 ASN A C 1
ATOM 840 O O . ASN A 1 107 ? 45.305 9.908 -35.877 1.00 62.78 107 ASN A O 1
ATOM 844 N N . ALA A 1 108 ? 45.558 11.973 -36.712 1.00 50.09 108 ALA A N 1
ATOM 845 C CA . ALA A 1 108 ? 46.074 11.557 -38.007 1.00 50.09 108 ALA A CA 1
ATOM 846 C C . ALA A 1 108 ? 47.093 12.592 -38.490 1.00 50.09 108 ALA A C 1
ATOM 848 O O . ALA A 1 108 ? 46.688 13.661 -38.931 1.00 50.09 108 ALA A O 1
ATOM 849 N N . ALA A 1 109 ? 48.359 12.163 -38.409 1.00 44.22 109 ALA A N 1
ATOM 850 C CA . ALA A 1 109 ? 49.584 12.689 -39.020 1.00 44.22 109 ALA A CA 1
ATOM 851 C C . ALA A 1 109 ? 50.050 14.092 -38.601 1.00 44.22 109 ALA A C 1
ATOM 853 O O . ALA A 1 109 ? 49.404 15.092 -38.973 1.00 44.22 109 ALA A O 1
#

Radius of gyration: 24.94 Å; chains: 1; bounding box: 79×39×63 Å

Sequence (109 aa):
MPQPLPRRRHGRYQVVFEPPESDAEFISTTLGIAHLLAALADLVEDYRNDLIRRRMPAPIVAQWTTAAEELHEAAYNARNAATTFADIFEESRDIAAAGIRILGGRNAA

Organism: Actinomadura namibiensis (NCBI:txid182080)

Secondary structure (DSSP, 8-state):
-PPPPP-----------PPPSSHHHHHHHHHHHHHHHHHHHHHHHHHHHHHHHTT--HHHHHHHHHHHHHHHHHHHHHHHHHHHHHHHHHHHHHHHHT-----------

Foldseek 3Di:
DDDDDDDPPDDDDDDDDDDDPDLVSLLVSLLVQLVVLLVVLVVLVVVLVVCVVVVHDPVVSVVSVVSSVVSNVSSVVSNVVSVVSVVVVVVVVVVVVVPPPPPDDDPDD

pLDDT: mean 84.96, std 16.85, range [44.22, 98.56]